Protein AF-A0A2D5AF82-F1 (afdb_monomer_lite)

Sequence (120 aa):
MWAPKTWQGRALAAMMPVKVHWILAPMSDVKGRGRESLRSFEQGMTNATVTQATEDELRAIVHAAQQAKSRITLCAWEERRKFVHVHAPFKTSPFPDRDVHYMHRYFAYFAKTAGTQGTS

Secondary structure (DSSP, 8-state):
-B-SSHHHHHHHHHTSSSPEEEP-S-TT-HHHHHHHHHHHHHTTPEEE------HHHHHHHHHHHHHTTPEE--EEEETTTTEEEEPPPEEPPS-HHHHHHHHHHHHHHHHHHHHGGG--

pLDDT: mean 87.57, std 10.28, range [33.41, 96.69]

Foldseek 3Di:
DADPDPVSQVVVCVPDPFHEDEQPPDLVCLVSSLVVCLVQVVVVHHYDYHDPLDLSSLLSVLSSCVSSQHWDKDWHQAPPVRDIDIHDTDGRDPDSVVSSVVNSVVVVVRVVRVVVVPPD

Structure (mmCIF, N/CA/C/O backbone):
data_AF-A0A2D5AF82-F1
#
_entry.id   AF-A0A2D5AF82-F1
#
loop_
_atom_site.group_PDB
_atom_site.id
_atom_site.type_symbol
_atom_site.label_atom_id
_atom_site.label_alt_id
_atom_site.label_comp_id
_atom_site.label_asym_id
_atom_site.label_entity_id
_atom_site.label_seq_id
_atom_site.pdbx_PDB_ins_code
_atom_site.Cartn_x
_atom_site.Cartn_y
_atom_site.Cartn_z
_atom_site.occupancy
_atom_site.B_iso_or_equiv
_atom_site.auth_seq_id
_atom_site.auth_comp_id
_atom_site.auth_asym_id
_atom_site.auth_atom_id
_atom_site.pdbx_PDB_model_num
ATOM 1 N N . MET A 1 1 ? 0.963 -1.241 -2.956 1.00 90.50 1 MET A N 1
ATOM 2 C CA . MET A 1 1 ? 1.642 -2.419 -3.536 1.00 90.50 1 MET A CA 1
ATOM 3 C C . MET A 1 1 ? 2.804 -1.948 -4.385 1.00 90.50 1 MET A C 1
ATOM 5 O O . MET A 1 1 ? 2.627 -0.978 -5.113 1.00 90.50 1 MET A O 1
ATOM 9 N N . TRP A 1 2 ? 3.947 -2.625 -4.314 1.00 90.75 2 TRP A N 1
ATOM 10 C CA . TRP A 1 2 ? 5.055 -2.432 -5.252 1.00 90.75 2 TRP A CA 1
ATOM 11 C C . TRP A 1 2 ? 4.944 -3.462 -6.377 1.00 90.75 2 TRP A C 1
ATOM 13 O O . TRP A 1 2 ? 5.154 -4.656 -6.160 1.00 90.75 2 TRP A O 1
ATOM 23 N N . ALA A 1 3 ? 4.541 -3.005 -7.558 1.00 89.69 3 ALA A N 1
ATOM 24 C CA . ALA A 1 3 ? 4.264 -3.842 -8.721 1.00 89.69 3 ALA A CA 1
ATOM 25 C C . ALA A 1 3 ? 4.668 -3.070 -9.991 1.00 89.69 3 ALA A C 1
ATOM 27 O O . ALA A 1 3 ? 3.821 -2.394 -10.578 1.00 89.69 3 ALA A O 1
ATOM 28 N N . PRO A 1 4 ? 5.956 -3.095 -10.386 1.00 83.7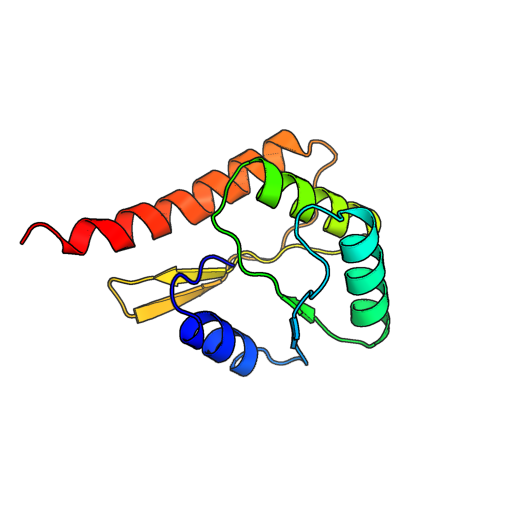5 4 PRO A N 1
ATOM 29 C CA . PRO A 1 4 ? 6.472 -2.291 -11.499 1.00 83.75 4 PRO A CA 1
ATOM 30 C C . PRO A 1 4 ? 5.829 -2.601 -12.859 1.00 83.75 4 PRO A C 1
ATOM 32 O O . PRO A 1 4 ? 5.867 -1.761 -13.754 1.00 83.75 4 PRO A O 1
ATOM 35 N N . LYS A 1 5 ? 5.227 -3.783 -13.040 1.00 88.19 5 LYS A N 1
ATOM 36 C CA . LYS A 1 5 ? 4.494 -4.152 -14.261 1.00 88.19 5 LYS A CA 1
ATOM 37 C C . LYS A 1 5 ? 2.999 -4.260 -13.967 1.00 88.19 5 LYS A C 1
ATOM 39 O O . LYS A 1 5 ? 2.591 -4.874 -12.983 1.00 88.19 5 LYS A O 1
ATOM 44 N N . THR A 1 6 ? 2.163 -3.745 -14.867 1.00 86.31 6 THR A N 1
ATOM 45 C CA . THR A 1 6 ? 0.693 -3.726 -14.711 1.00 86.31 6 THR A CA 1
ATOM 46 C C . THR A 1 6 ? 0.088 -5.113 -14.471 1.00 86.31 6 THR A C 1
ATOM 48 O O . THR A 1 6 ? -0.827 -5.262 -13.659 1.00 86.31 6 THR A O 1
ATOM 51 N N . TRP A 1 7 ? 0.623 -6.151 -15.119 1.00 89.25 7 TRP A N 1
ATOM 52 C CA . TRP A 1 7 ? 0.156 -7.527 -14.936 1.00 89.25 7 TRP A CA 1
ATOM 53 C C . TRP A 1 7 ? 0.421 -8.073 -13.524 1.00 89.25 7 TRP A C 1
ATOM 55 O O . TRP A 1 7 ? -0.365 -8.887 -13.051 1.00 89.25 7 TRP A O 1
ATOM 65 N N . GLN A 1 8 ? 1.460 -7.605 -12.821 1.00 90.81 8 GLN A N 1
ATOM 66 C CA . GLN A 1 8 ? 1.779 -8.058 -11.458 1.00 90.81 8 GLN A CA 1
ATOM 67 C C . GLN A 1 8 ? 0.697 -7.612 -10.473 1.00 90.81 8 GLN A C 1
ATOM 69 O O . GLN A 1 8 ? 0.270 -8.386 -9.620 1.00 90.81 8 GLN A O 1
ATOM 74 N N . GLY A 1 9 ? 0.200 -6.380 -10.636 1.00 88.12 9 GLY A N 1
ATOM 75 C CA . GLY A 1 9 ? -0.937 -5.882 -9.868 1.00 88.12 9 GLY A CA 1
ATOM 76 C C . GLY A 1 9 ? -2.196 -6.717 -10.108 1.00 88.12 9 GLY A C 1
ATOM 77 O O . GLY A 1 9 ? -2.862 -7.116 -9.155 1.00 88.12 9 GLY A O 1
ATOM 78 N N . ARG A 1 10 ? -2.490 -7.045 -11.374 1.00 87.31 10 ARG A N 1
ATOM 79 C CA . ARG A 1 10 ? -3.640 -7.890 -11.744 1.00 87.31 10 ARG A CA 1
ATOM 80 C C . ARG A 1 10 ? -3.529 -9.306 -11.182 1.00 87.31 10 ARG A C 1
ATOM 82 O O . ARG A 1 10 ? -4.502 -9.804 -10.628 1.00 87.31 10 ARG A O 1
ATOM 89 N N . ALA A 1 11 ? -2.354 -9.925 -11.287 1.00 86.62 11 ALA A N 1
ATOM 90 C CA . ALA A 1 11 ? -2.099 -11.258 -10.753 1.00 86.62 11 ALA A CA 1
ATOM 91 C C . ALA A 1 11 ? -2.313 -11.296 -9.235 1.00 86.62 11 ALA A C 1
ATOM 93 O O . ALA A 1 11 ? -3.003 -12.173 -8.730 1.00 86.62 11 ALA A O 1
ATOM 94 N N . LEU A 1 12 ? -1.797 -10.300 -8.511 1.00 84.75 12 LEU A N 1
ATOM 95 C CA . LEU A 1 12 ? -2.003 -10.204 -7.071 1.00 84.75 12 LEU A CA 1
ATOM 96 C C . LEU A 1 12 ? -3.480 -10.027 -6.703 1.00 84.75 12 LEU A C 1
ATOM 98 O O . LEU A 1 12 ? -3.957 -10.682 -5.782 1.00 84.75 12 LEU A O 1
ATOM 102 N N . ALA A 1 13 ? -4.208 -9.172 -7.424 1.00 86.56 13 ALA A N 1
ATOM 103 C CA . ALA A 1 13 ? -5.631 -8.975 -7.178 1.00 86.56 13 ALA A CA 1
ATOM 104 C C . ALA A 1 13 ? -6.449 -10.256 -7.421 1.00 86.56 13 ALA A C 1
ATOM 106 O O . ALA A 1 13 ? -7.350 -10.553 -6.644 1.00 86.56 13 ALA A O 1
ATOM 107 N N . ALA A 1 14 ? -6.106 -11.036 -8.450 1.00 85.56 14 ALA A N 1
ATOM 108 C CA . ALA A 1 14 ? -6.773 -12.300 -8.768 1.00 85.56 14 ALA A CA 1
ATOM 109 C C . ALA A 1 14 ? -6.563 -13.394 -7.703 1.00 85.56 14 ALA A C 1
ATOM 111 O O . ALA A 1 14 ? -7.389 -14.293 -7.586 1.00 85.56 14 ALA A O 1
ATOM 112 N N . MET A 1 15 ? -5.480 -13.316 -6.924 1.00 83.81 15 MET A N 1
ATOM 113 C CA . MET A 1 15 ? -5.161 -14.284 -5.867 1.00 83.81 15 MET A CA 1
ATOM 114 C C . MET A 1 15 ? -5.817 -13.963 -4.517 1.00 83.81 15 MET A C 1
ATOM 116 O O . MET A 1 15 ? -5.698 -14.748 -3.577 1.00 83.81 15 MET A O 1
ATOM 120 N N . MET A 1 16 ? -6.474 -12.807 -4.382 1.00 82.81 16 MET A N 1
ATOM 121 C CA . MET A 1 16 ? -7.121 -12.429 -3.128 1.00 82.81 16 MET A CA 1
ATOM 122 C C . MET A 1 16 ? -8.416 -13.228 -2.930 1.00 82.81 16 MET A C 1
ATOM 124 O O . MET A 1 16 ? -9.216 -13.330 -3.858 1.00 82.81 16 MET A O 1
ATOM 128 N N . PRO A 1 17 ? -8.697 -13.725 -1.712 1.00 83.56 17 PRO A N 1
ATOM 129 C CA . PRO A 1 17 ? -9.925 -14.472 -1.417 1.00 83.56 17 PRO A CA 1
ATOM 130 C C . PRO A 1 17 ? -11.178 -13.579 -1.345 1.00 83.56 17 PRO A C 1
ATOM 132 O O . PRO A 1 17 ? -12.250 -14.033 -0.957 1.00 83.56 17 PRO A O 1
ATOM 135 N N . VAL A 1 18 ? -11.045 -12.292 -1.670 1.00 84.50 18 VAL A N 1
ATOM 136 C CA . VAL A 1 18 ? -12.089 -11.267 -1.595 1.00 84.50 18 VAL A CA 1
ATOM 137 C C . VAL A 1 18 ? -12.054 -10.406 -2.852 1.00 84.50 18 VAL A C 1
ATOM 139 O O . VAL A 1 18 ? -11.017 -10.286 -3.506 1.00 84.50 18 VAL A O 1
ATOM 142 N N . LYS A 1 19 ? -13.179 -9.759 -3.173 1.00 90.00 19 LYS A N 1
ATOM 143 C CA . LYS A 1 19 ? -13.233 -8.800 -4.282 1.00 90.00 19 LYS A CA 1
ATOM 144 C C . LYS A 1 19 ? -12.268 -7.645 -4.021 1.00 90.00 19 LYS A C 1
ATOM 146 O O . LYS A 1 19 ? -12.281 -7.046 -2.945 1.00 90.00 19 LYS A O 1
ATOM 151 N N . VAL A 1 20 ? -11.451 -7.340 -5.024 1.00 91.44 20 VAL A N 1
ATOM 152 C CA . VAL A 1 20 ? -10.461 -6.264 -4.975 1.00 91.44 20 VAL A CA 1
ATOM 153 C C . VAL A 1 20 ? -10.984 -5.061 -5.745 1.00 91.44 20 VAL A C 1
ATOM 155 O O . VAL A 1 20 ? -11.249 -5.156 -6.942 1.00 91.44 20 VAL A O 1
ATOM 158 N N . HIS A 1 21 ? -11.087 -3.925 -5.063 1.00 92.75 21 HIS A N 1
ATOM 159 C CA . HIS A 1 21 ? -11.366 -2.628 -5.661 1.00 92.75 21 HIS A CA 1
ATOM 160 C C . HIS A 1 21 ? -10.063 -1.856 -5.867 1.00 92.75 21 HIS A C 1
ATOM 162 O O . HIS A 1 21 ? -9.314 -1.614 -4.919 1.00 92.75 21 HIS A O 1
ATOM 168 N N . TRP A 1 22 ? -9.781 -1.466 -7.107 1.00 92.12 22 TRP A N 1
ATOM 169 C CA . TRP A 1 22 ? -8.655 -0.590 -7.414 1.00 92.12 22 TRP A CA 1
ATOM 170 C C . TRP A 1 22 ? -9.053 0.849 -7.127 1.00 92.12 22 TRP A C 1
ATOM 172 O O . TRP A 1 22 ? -9.974 1.349 -7.762 1.00 92.12 22 TRP A O 1
ATOM 182 N N . ILE A 1 23 ? -8.349 1.514 -6.210 1.00 90.25 23 ILE A N 1
ATOM 183 C CA . ILE A 1 23 ? -8.614 2.926 -5.918 1.00 90.25 23 ILE A CA 1
ATOM 184 C C . ILE A 1 23 ? -8.295 3.747 -7.170 1.00 90.25 23 ILE A C 1
ATOM 186 O O . ILE A 1 23 ? -7.139 3.796 -7.601 1.00 90.25 23 ILE A O 1
ATOM 190 N N . LEU A 1 24 ? -9.319 4.386 -7.730 1.00 91.69 24 LEU A N 1
ATOM 191 C CA . LEU A 1 24 ? -9.251 5.179 -8.952 1.00 91.69 24 LEU A CA 1
ATOM 192 C C . LEU A 1 24 ? -8.936 6.649 -8.670 1.00 91.69 24 LEU A C 1
ATOM 194 O O . LEU A 1 24 ? -8.352 7.316 -9.524 1.00 91.69 24 LEU A O 1
ATOM 198 N N . ALA A 1 25 ? -9.301 7.165 -7.491 1.00 89.50 25 ALA A N 1
ATOM 199 C CA . ALA A 1 25 ? -9.003 8.539 -7.113 1.00 89.50 25 ALA A CA 1
ATOM 200 C C . ALA A 1 25 ? -7.480 8.802 -7.158 1.00 89.50 25 ALA A C 1
ATOM 202 O O . ALA A 1 25 ? -6.708 7.992 -6.628 1.00 89.50 25 ALA A O 1
ATOM 203 N N . PRO A 1 26 ? -7.016 9.917 -7.755 1.00 90.00 26 PRO A N 1
ATOM 204 C CA . PRO A 1 26 ? -5.589 10.228 -7.869 1.00 90.00 26 PRO A CA 1
ATOM 205 C C . PRO A 1 26 ? -4.885 10.261 -6.510 1.00 90.00 26 PRO A C 1
ATOM 207 O O . PRO A 1 26 ? -5.492 10.659 -5.520 1.00 90.00 26 PRO A O 1
ATOM 210 N N . MET A 1 27 ? -3.592 9.912 -6.455 1.00 86.69 27 MET A N 1
ATOM 211 C CA . MET A 1 27 ? -2.794 9.971 -5.212 1.00 86.69 27 MET A CA 1
ATOM 212 C C . MET A 1 27 ? -2.826 11.352 -4.538 1.00 86.69 27 MET A C 1
ATOM 214 O O . MET A 1 27 ? -2.798 11.426 -3.312 1.00 86.69 27 MET A O 1
ATOM 218 N N . SER A 1 28 ? -2.949 12.425 -5.324 1.00 86.69 28 SER A N 1
ATOM 219 C CA . SER A 1 28 ? -3.086 13.799 -4.833 1.00 86.69 28 SER A CA 1
ATOM 220 C C . SER A 1 28 ? -4.421 14.086 -4.128 1.00 86.69 28 SER A C 1
ATOM 222 O O . SER A 1 28 ? -4.486 15.000 -3.308 1.00 86.69 28 SER A O 1
ATOM 224 N N . ASP A 1 29 ? -5.483 13.315 -4.387 1.00 88.56 29 ASP A N 1
ATOM 225 C CA . ASP A 1 29 ? -6.801 13.495 -3.766 1.00 88.56 29 ASP A CA 1
ATOM 226 C C . ASP A 1 29 ? -6.987 12.570 -2.554 1.00 88.56 29 ASP A C 1
ATOM 228 O O . ASP A 1 29 ? -7.741 11.593 -2.575 1.00 88.56 29 ASP A O 1
ATOM 232 N N . VAL A 1 30 ? -6.307 12.895 -1.452 1.00 85.06 30 VAL A N 1
ATOM 233 C CA . VAL A 1 30 ? -6.357 12.110 -0.203 1.00 85.06 30 VAL A CA 1
ATOM 234 C C . VAL A 1 30 ? -7.795 11.916 0.299 1.00 85.06 30 VAL A C 1
ATOM 236 O O . VAL A 1 30 ? -8.164 10.819 0.719 1.00 85.06 30 VAL A O 1
ATOM 239 N N . LYS A 1 31 ? -8.635 12.960 0.226 1.00 87.81 31 LYS A N 1
ATOM 240 C CA . LYS A 1 31 ? -10.032 12.899 0.690 1.00 87.81 31 LYS A CA 1
ATOM 241 C C . LYS A 1 31 ? -10.888 12.018 -0.219 1.00 87.81 31 LYS A C 1
ATOM 243 O O . LYS A 1 31 ? -11.696 11.238 0.285 1.00 87.81 31 LYS A O 1
ATOM 248 N N . GLY A 1 32 ? -10.731 12.129 -1.538 1.00 90.50 32 GLY A N 1
ATOM 249 C CA . GLY A 1 32 ? -11.401 11.262 -2.506 1.00 90.50 32 GLY A CA 1
ATOM 250 C C . GLY A 1 32 ? -11.030 9.801 -2.306 1.00 90.50 32 GLY A C 1
ATOM 251 O O . GLY A 1 32 ? -11.922 8.964 -2.176 1.00 90.50 32 GLY A O 1
ATOM 252 N N . ARG A 1 33 ? -9.734 9.512 -2.148 1.00 90.81 33 ARG A N 1
ATOM 253 C CA . ARG A 1 33 ? -9.225 8.163 -1.855 1.00 90.81 33 ARG A CA 1
ATOM 254 C C . ARG A 1 33 ? -9.770 7.602 -0.548 1.00 90.81 33 ARG A C 1
ATOM 256 O O . ARG A 1 33 ? -10.142 6.431 -0.508 1.00 90.81 33 ARG A O 1
ATOM 263 N N . GLY A 1 34 ? -9.849 8.421 0.503 1.00 86.31 34 GLY A N 1
ATOM 264 C CA . GLY A 1 34 ? -10.453 8.039 1.781 1.00 86.31 34 GLY A CA 1
ATOM 265 C C . GLY A 1 34 ? -11.927 7.650 1.633 1.00 86.31 34 GLY A C 1
ATOM 266 O O . GLY A 1 34 ? -12.322 6.566 2.062 1.00 86.31 34 GLY A O 1
ATOM 267 N N . ARG A 1 35 ? -12.730 8.483 0.952 1.00 91.12 35 ARG A N 1
ATOM 268 C CA . ARG A 1 35 ? -14.155 8.200 0.682 1.00 91.12 35 ARG A CA 1
ATOM 269 C C . ARG A 1 35 ? -14.356 6.951 -0.171 1.00 91.12 35 ARG A C 1
ATOM 271 O O . ARG A 1 35 ? -15.210 6.129 0.141 1.00 91.12 35 ARG A O 1
ATOM 278 N N . GLU A 1 36 ? -13.577 6.806 -1.239 1.00 91.00 36 GLU A N 1
ATOM 279 C CA . GLU A 1 36 ? -13.627 5.641 -2.124 1.00 91.00 36 GLU A CA 1
ATOM 280 C C . GLU A 1 36 ? -13.256 4.353 -1.380 1.00 91.00 36 GLU A C 1
ATOM 282 O O . GLU A 1 36 ? -13.943 3.337 -1.513 1.00 91.00 36 GLU A O 1
ATOM 287 N N . SER A 1 37 ? -12.212 4.417 -0.547 1.00 87.81 37 SER A N 1
ATOM 288 C CA . SER A 1 37 ? -11.774 3.289 0.277 1.00 87.81 37 SER A CA 1
ATOM 289 C C . SER A 1 37 ? -12.848 2.867 1.273 1.00 87.81 37 SER A C 1
ATOM 291 O O . SER A 1 37 ? -13.108 1.672 1.411 1.00 87.81 37 SER A O 1
ATOM 293 N N . LEU A 1 38 ? -13.480 3.835 1.948 1.00 87.81 38 LEU A N 1
ATOM 294 C CA . LEU A 1 38 ? -14.554 3.577 2.906 1.00 87.81 38 LEU A CA 1
ATOM 295 C C . LEU A 1 38 ? -15.770 2.946 2.218 1.00 87.81 38 LEU A C 1
ATOM 297 O O . LEU A 1 38 ? -16.207 1.879 2.635 1.00 87.81 38 LEU A O 1
ATOM 301 N N . ARG A 1 39 ? -16.244 3.536 1.114 1.00 90.81 39 ARG A N 1
ATOM 302 C CA . ARG A 1 39 ? -17.385 3.016 0.343 1.00 90.81 39 ARG A CA 1
ATOM 303 C C . ARG A 1 39 ? -17.166 1.573 -0.114 1.00 90.81 39 ARG A C 1
ATOM 305 O O . ARG A 1 39 ? -18.066 0.746 -0.033 1.00 90.81 39 ARG A O 1
ATOM 312 N N . SER A 1 40 ? -15.970 1.268 -0.605 1.00 87.69 40 SER A N 1
ATOM 313 C CA . SER A 1 40 ? -15.623 -0.075 -1.083 1.00 87.69 40 SER A CA 1
ATOM 314 C C . SER A 1 40 ? -15.528 -1.081 0.064 1.00 87.69 40 SER A C 1
ATOM 316 O O . SER A 1 40 ? -15.977 -2.220 -0.063 1.00 87.69 40 SER A O 1
ATOM 318 N N . PHE A 1 41 ? -14.994 -0.648 1.208 1.00 84.81 41 PHE A N 1
ATOM 319 C CA . PHE A 1 41 ? -14.940 -1.459 2.419 1.00 84.81 41 PHE A CA 1
ATOM 320 C C . PHE A 1 41 ? -16.342 -1.789 2.952 1.00 84.81 41 PHE A C 1
ATOM 322 O O . PHE A 1 41 ? -16.610 -2.943 3.278 1.00 84.81 41 PHE A O 1
ATOM 329 N N . GLU A 1 42 ? -17.261 -0.819 2.967 1.00 87.38 42 GLU A N 1
ATOM 330 C CA . GLU A 1 42 ? -18.673 -1.021 3.337 1.00 87.38 42 GLU A CA 1
ATOM 331 C C . GLU A 1 42 ? -19.387 -2.034 2.425 1.00 87.38 42 GLU A C 1
ATOM 333 O O . GLU A 1 42 ? -20.329 -2.700 2.844 1.00 87.38 42 GLU A O 1
ATOM 338 N N . GLN A 1 43 ? -18.903 -2.206 1.193 1.00 88.69 43 GLN A N 1
ATOM 339 C CA . GLN A 1 43 ? -19.385 -3.200 0.230 1.00 88.69 43 GLN A CA 1
ATOM 340 C C . GLN A 1 43 ? -18.677 -4.565 0.350 1.00 88.69 43 GLN A C 1
ATOM 342 O O . GLN A 1 43 ? -18.873 -5.440 -0.495 1.00 88.69 43 GLN A O 1
ATOM 347 N N . GLY A 1 44 ? -17.840 -4.761 1.375 1.00 84.62 44 GLY A N 1
ATOM 348 C CA . GLY A 1 44 ? -17.108 -6.007 1.613 1.00 84.62 44 GLY A CA 1
ATOM 349 C C . GLY A 1 44 ? -15.916 -6.226 0.677 1.00 84.62 44 GLY A C 1
ATOM 350 O O . GLY A 1 44 ? -15.475 -7.362 0.503 1.00 84.62 44 GLY A O 1
ATOM 351 N N . MET A 1 45 ? -15.399 -5.166 0.048 1.00 89.31 45 MET A N 1
ATOM 352 C CA . MET A 1 45 ? -14.241 -5.239 -0.846 1.00 89.31 45 MET A CA 1
ATOM 353 C C . MET A 1 45 ? -12.950 -4.855 -0.122 1.00 89.31 45 MET A C 1
ATOM 355 O O . MET A 1 45 ? -12.940 -4.020 0.785 1.00 89.31 45 MET A O 1
ATOM 359 N N . THR A 1 46 ? -11.831 -5.430 -0.563 1.00 88.81 46 THR A N 1
ATOM 360 C CA . THR A 1 46 ? -10.506 -4.929 -0.187 1.00 88.81 46 THR A CA 1
ATOM 361 C C . THR A 1 46 ? -10.047 -3.881 -1.186 1.00 88.81 46 THR A C 1
ATOM 363 O O . THR A 1 46 ? -10.238 -4.028 -2.391 1.00 88.81 46 THR A O 1
ATOM 366 N N . ASN A 1 47 ? -9.393 -2.838 -0.691 1.00 90.44 47 ASN A N 1
ATOM 367 C CA . ASN A 1 47 ? -8.856 -1.783 -1.535 1.00 90.44 47 ASN A CA 1
ATOM 368 C C . ASN A 1 47 ? -7.430 -2.113 -1.978 1.00 90.44 47 ASN A C 1
ATOM 370 O O . ASN A 1 47 ? -6.623 -2.629 -1.201 1.00 90.44 47 ASN A O 1
ATOM 374 N N . ALA A 1 48 ? -7.107 -1.765 -3.216 1.00 91.94 48 ALA A N 1
ATOM 375 C CA . ALA A 1 48 ? -5.802 -1.960 -3.817 1.00 91.94 48 ALA A CA 1
ATOM 376 C C . ALA A 1 48 ? -5.303 -0.666 -4.462 1.00 91.94 48 ALA A C 1
ATOM 378 O O . ALA A 1 48 ? -6.022 0.024 -5.179 1.00 91.94 48 ALA A O 1
ATOM 379 N N . THR A 1 49 ? -4.025 -0.363 -4.237 1.00 92.12 49 THR A N 1
ATOM 380 C CA . THR A 1 49 ? -3.311 0.705 -4.941 1.00 92.12 49 THR A CA 1
ATOM 381 C C . THR A 1 49 ? -1.872 0.288 -5.204 1.00 92.12 49 THR A C 1
ATOM 383 O O . THR A 1 49 ? -1.219 -0.322 -4.346 1.00 92.12 49 THR A O 1
ATOM 386 N N . VAL A 1 50 ? -1.362 0.620 -6.387 1.00 91.50 50 VAL A N 1
ATOM 387 C CA . VAL A 1 50 ? 0.079 0.576 -6.676 1.00 91.50 50 VAL A CA 1
ATOM 388 C C . VAL A 1 50 ? 0.709 1.879 -6.176 1.00 91.50 50 VAL A C 1
ATOM 390 O O . VAL A 1 50 ? 0.009 2.880 -6.031 1.00 91.50 50 VAL A O 1
ATOM 393 N N . THR A 1 51 ? 1.988 1.840 -5.823 1.00 91.12 51 THR A N 1
ATOM 394 C CA . THR A 1 51 ? 2.774 2.998 -5.381 1.00 91.12 51 THR A CA 1
ATOM 395 C C . THR A 1 51 ? 4.204 2.865 -5.894 1.00 91.12 51 THR A C 1
ATOM 397 O O . THR A 1 51 ? 4.716 1.748 -6.014 1.00 91.12 51 TH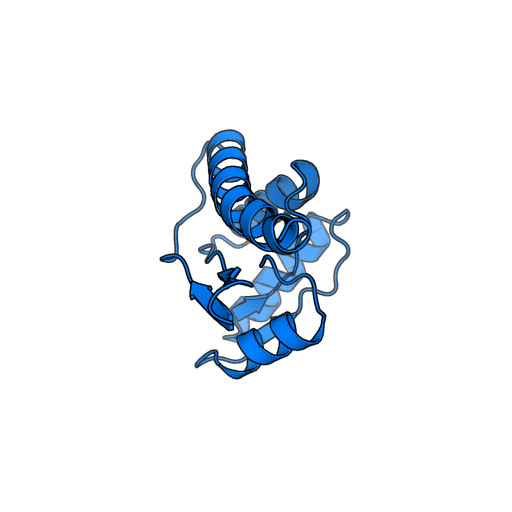R A O 1
ATOM 400 N N . GLN A 1 52 ? 4.841 3.999 -6.167 1.00 89.81 52 GLN A N 1
ATOM 401 C CA . GLN A 1 52 ? 6.280 4.134 -6.390 1.00 89.81 52 GLN A CA 1
ATOM 402 C C . GLN A 1 52 ? 7.056 4.313 -5.076 1.00 89.81 52 GLN A C 1
ATOM 404 O O . GLN A 1 52 ? 8.259 4.553 -5.094 1.00 89.81 52 GLN A O 1
ATOM 409 N N . ALA A 1 53 ? 6.377 4.173 -3.934 1.00 92.25 53 ALA A N 1
ATOM 410 C CA . ALA A 1 53 ? 6.931 4.311 -2.596 1.00 92.25 53 ALA A CA 1
ATOM 411 C C . ALA A 1 53 ? 7.593 5.674 -2.327 1.00 92.25 53 ALA A C 1
ATOM 413 O O . ALA A 1 53 ? 8.484 5.760 -1.486 1.00 92.25 53 ALA A O 1
ATOM 414 N N . THR A 1 54 ? 7.151 6.740 -3.001 1.00 92.50 54 THR A N 1
ATOM 415 C CA . THR A 1 54 ? 7.543 8.109 -2.639 1.00 92.50 54 THR A CA 1
ATOM 416 C C . THR A 1 54 ? 6.916 8.493 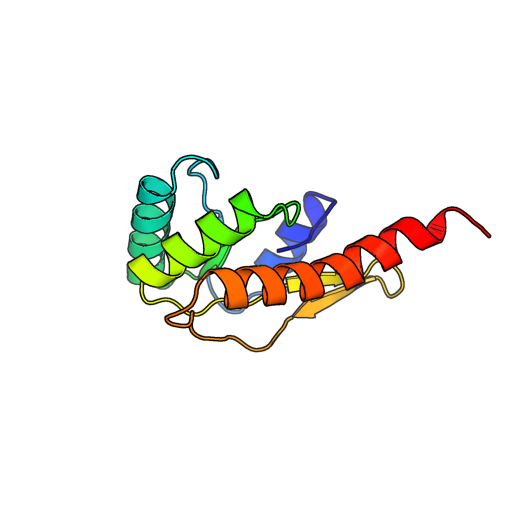-1.300 1.00 92.50 54 THR A C 1
ATOM 418 O O . THR A 1 54 ? 5.857 7.980 -0.930 1.00 92.50 54 THR A O 1
ATOM 421 N N . GLU A 1 55 ? 7.558 9.393 -0.554 1.00 93.12 55 GLU A N 1
ATOM 422 C CA . GLU A 1 55 ? 7.067 9.785 0.772 1.00 93.12 55 GLU A CA 1
ATOM 423 C C . GLU A 1 55 ? 5.624 10.313 0.721 1.00 93.12 55 GLU A C 1
ATOM 425 O O . GLU A 1 55 ? 4.784 9.882 1.513 1.00 93.12 55 GLU A O 1
ATOM 430 N N . ASP A 1 56 ? 5.313 11.158 -0.264 1.00 92.00 56 ASP A N 1
ATOM 431 C CA . ASP A 1 56 ? 3.984 11.750 -0.445 1.00 92.00 56 ASP A CA 1
ATOM 432 C C . ASP A 1 56 ? 2.901 10.702 -0.728 1.00 92.00 56 ASP A C 1
ATOM 434 O O . ASP A 1 56 ? 1.822 10.741 -0.132 1.00 92.00 56 ASP A O 1
ATOM 438 N N . GLU A 1 57 ? 3.183 9.718 -1.592 1.00 93.06 57 GLU A N 1
ATOM 439 C CA . GLU A 1 57 ? 2.237 8.633 -1.873 1.00 93.06 57 GLU A CA 1
ATOM 440 C C . GLU A 1 57 ? 1.985 7.776 -0.632 1.00 93.06 57 GLU A C 1
ATOM 442 O O . GLU A 1 57 ? 0.842 7.425 -0.325 1.00 93.06 57 GLU A O 1
ATOM 447 N N . LEU A 1 58 ? 3.046 7.436 0.101 1.00 95.00 58 LEU A N 1
ATOM 448 C CA . LEU A 1 58 ? 2.939 6.636 1.316 1.00 95.00 58 LEU A CA 1
ATOM 449 C C . LEU A 1 58 ? 2.153 7.387 2.394 1.00 95.00 58 LEU A C 1
ATOM 451 O O . LEU A 1 58 ? 1.277 6.799 3.032 1.00 95.00 58 LEU A O 1
ATOM 455 N N . ARG A 1 59 ? 2.395 8.691 2.547 1.00 94.88 59 ARG A N 1
ATOM 456 C CA . ARG A 1 59 ? 1.660 9.564 3.467 1.00 94.88 59 ARG A CA 1
ATOM 457 C C . ARG A 1 59 ? 0.179 9.643 3.098 1.00 94.88 59 ARG A C 1
ATOM 459 O O . ARG A 1 59 ? -0.676 9.488 3.971 1.00 94.88 59 ARG A O 1
ATOM 466 N N . ALA A 1 60 ? -0.142 9.790 1.812 1.00 91.62 60 ALA A N 1
ATOM 467 C CA . ALA A 1 60 ? -1.520 9.769 1.321 1.00 91.62 60 ALA A CA 1
ATOM 468 C C . ALA A 1 60 ? -2.228 8.436 1.627 1.00 91.62 60 ALA A C 1
ATOM 470 O O . ALA A 1 60 ? -3.380 8.432 2.068 1.00 91.62 60 ALA A O 1
ATOM 471 N N . ILE A 1 61 ? -1.539 7.302 1.449 1.00 92.56 61 ILE A N 1
ATOM 472 C CA . ILE A 1 61 ? -2.066 5.967 1.776 1.00 92.56 61 ILE A CA 1
ATOM 473 C C . ILE A 1 61 ? -2.343 5.833 3.279 1.00 92.56 61 ILE A C 1
ATOM 475 O O . ILE A 1 61 ? -3.424 5.374 3.654 1.00 92.56 61 ILE A O 1
ATOM 479 N N . VAL A 1 62 ? -1.401 6.242 4.136 1.00 94.06 62 VAL A N 1
ATOM 480 C CA . VAL A 1 62 ? -1.562 6.189 5.600 1.00 94.06 62 VAL A CA 1
ATOM 481 C C . VAL A 1 62 ? -2.757 7.030 6.042 1.00 94.06 62 VAL A C 1
ATOM 483 O O . VAL A 1 62 ? -3.605 6.537 6.785 1.00 94.06 62 VAL A O 1
ATOM 486 N N . HIS A 1 63 ? -2.889 8.261 5.544 1.00 91.06 63 HIS A N 1
ATOM 487 C CA . HIS A 1 63 ? -4.016 9.125 5.896 1.00 91.06 63 HIS A CA 1
ATOM 488 C C . HIS A 1 63 ? -5.365 8.574 5.428 1.00 91.06 63 HIS A C 1
ATOM 490 O O . HIS A 1 63 ? -6.329 8.598 6.195 1.00 91.06 63 HIS A O 1
ATOM 496 N N . ALA A 1 64 ? -5.444 8.038 4.208 1.00 87.62 64 ALA A N 1
ATOM 497 C CA . ALA A 1 64 ? -6.669 7.410 3.721 1.00 87.62 64 ALA A CA 1
ATOM 498 C C . ALA A 1 64 ? -7.068 6.203 4.591 1.00 87.62 64 ALA A C 1
ATOM 500 O O . ALA A 1 64 ? -8.239 6.052 4.945 1.00 87.62 64 ALA A O 1
ATOM 501 N N . ALA A 1 65 ? -6.098 5.377 4.996 1.00 88.81 65 ALA A N 1
ATOM 502 C CA . ALA A 1 65 ? -6.343 4.239 5.878 1.00 88.81 65 ALA A CA 1
ATOM 503 C C . ALA A 1 65 ? -6.784 4.665 7.289 1.00 88.81 65 ALA A C 1
ATOM 505 O O . ALA A 1 65 ? -7.724 4.087 7.834 1.00 88.81 65 ALA A O 1
ATOM 506 N N . GLN A 1 66 ? -6.178 5.716 7.854 1.00 89.69 66 GLN A N 1
ATOM 507 C CA . GLN A 1 66 ? -6.595 6.302 9.134 1.00 89.69 66 GLN A CA 1
ATOM 508 C C . GLN A 1 66 ? -8.045 6.802 9.083 1.00 89.69 66 GLN A C 1
ATOM 510 O O . GLN A 1 66 ? -8.836 6.477 9.968 1.00 89.69 66 GLN A O 1
ATOM 515 N N . GLN A 1 67 ? -8.413 7.548 8.035 1.00 85.00 67 GLN A N 1
ATOM 516 C CA . GLN A 1 67 ? -9.778 8.055 7.846 1.00 85.00 67 GLN A CA 1
ATOM 517 C C . GLN A 1 67 ? -10.799 6.922 7.728 1.00 85.00 67 GLN A C 1
ATOM 519 O O . GLN A 1 67 ? -11.865 6.984 8.338 1.00 85.00 67 GLN A O 1
ATOM 524 N N . ALA A 1 68 ? -10.453 5.865 6.993 1.00 83.12 68 ALA A N 1
ATOM 525 C CA . ALA A 1 68 ? -11.295 4.686 6.835 1.00 83.12 68 ALA A CA 1
ATOM 526 C C . ALA A 1 68 ? -11.241 3.723 8.038 1.00 83.12 68 ALA A C 1
ATOM 528 O O . ALA A 1 68 ? -11.935 2.708 8.033 1.00 83.12 68 ALA A O 1
ATOM 529 N N . LYS A 1 69 ? -10.405 3.997 9.054 1.00 84.44 69 LYS A N 1
ATOM 530 C CA . LYS A 1 69 ? -10.104 3.089 10.178 1.00 84.44 69 LYS A CA 1
ATOM 531 C C . LYS A 1 69 ? -9.710 1.677 9.713 1.00 84.44 69 LYS A C 1
ATOM 533 O O . LYS A 1 69 ? -10.023 0.682 10.373 1.00 84.44 69 LYS A O 1
ATOM 538 N N . SER A 1 70 ? -9.034 1.581 8.570 1.00 85.06 70 SER A N 1
ATOM 539 C CA . SER A 1 70 ? -8.687 0.317 7.925 1.00 85.06 70 SER A CA 1
ATOM 540 C C . SER A 1 70 ? -7.292 -0.174 8.327 1.00 85.06 70 SER A C 1
ATOM 542 O O . SER A 1 70 ? -6.458 0.563 8.858 1.00 85.06 70 SER A O 1
ATOM 544 N N . ARG A 1 71 ? -7.037 -1.468 8.106 1.00 91.31 71 ARG A N 1
ATOM 545 C CA . ARG A 1 71 ? -5.689 -2.045 8.205 1.00 91.31 71 ARG A CA 1
ATOM 546 C C . ARG A 1 71 ? -4.991 -1.950 6.853 1.00 91.31 71 ARG A C 1
ATOM 548 O O . ARG A 1 71 ? -5.631 -2.102 5.816 1.00 91.31 71 ARG A O 1
ATOM 555 N N . ILE A 1 72 ? -3.675 -1.779 6.877 1.00 93.38 72 ILE A N 1
ATOM 556 C CA . ILE A 1 72 ? -2.825 -1.790 5.687 1.00 93.38 72 ILE A CA 1
ATOM 557 C C . ILE A 1 72 ? -2.146 -3.153 5.577 1.00 93.38 72 ILE A C 1
ATOM 559 O O . ILE A 1 72 ? -1.598 -3.668 6.549 1.00 93.38 72 ILE A O 1
ATOM 563 N N . THR A 1 73 ? -2.147 -3.707 4.367 1.00 93.44 73 THR A N 1
ATOM 564 C CA . THR A 1 73 ? -1.341 -4.872 3.989 1.00 93.44 73 THR A CA 1
ATOM 565 C C . THR A 1 73 ? -0.383 -4.431 2.891 1.00 93.44 73 THR A C 1
ATOM 567 O O . THR A 1 73 ? -0.815 -3.913 1.859 1.00 93.44 73 THR A O 1
ATOM 570 N N . LEU A 1 74 ? 0.924 -4.588 3.109 1.00 94.81 74 LEU A N 1
ATOM 571 C CA . LEU A 1 74 ? 1.924 -4.286 2.083 1.00 94.81 74 LEU A CA 1
ATOM 572 C C . LEU A 1 74 ? 2.160 -5.530 1.249 1.00 94.81 74 LEU A C 1
ATOM 574 O O . LEU A 1 74 ? 2.402 -6.604 1.794 1.00 94.81 74 LEU A O 1
ATOM 578 N N . CYS A 1 75 ? 2.141 -5.362 -0.067 1.00 93.44 75 CYS A N 1
ATOM 579 C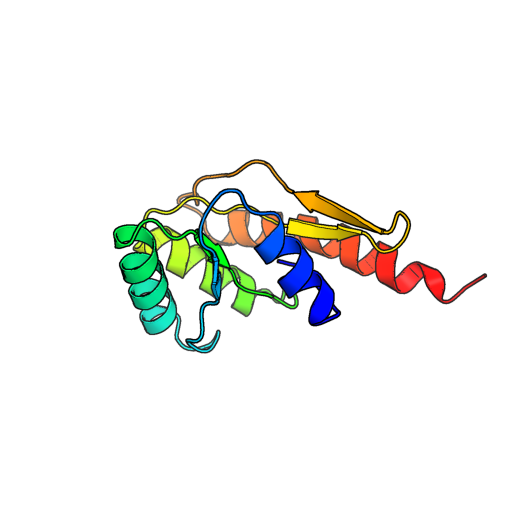 CA . CYS A 1 75 ? 2.492 -6.425 -0.993 1.00 93.44 75 CYS A CA 1
ATOM 580 C C . CYS A 1 75 ? 3.525 -5.914 -1.988 1.00 93.44 75 CYS A C 1
ATOM 582 O O . CYS A 1 75 ? 3.422 -4.770 -2.452 1.00 93.44 75 CYS A O 1
ATOM 584 N N . ALA A 1 76 ? 4.485 -6.760 -2.336 1.00 93.12 76 ALA A N 1
ATOM 585 C CA . ALA A 1 76 ? 5.516 -6.449 -3.310 1.00 93.12 76 ALA A CA 1
ATOM 586 C C . ALA A 1 76 ? 5.814 -7.652 -4.204 1.00 93.12 76 ALA A C 1
ATOM 588 O O . ALA A 1 76 ? 5.892 -8.786 -3.734 1.00 93.12 76 ALA A O 1
ATOM 589 N N . TRP A 1 77 ? 5.996 -7.393 -5.495 1.00 90.50 77 TRP A N 1
ATOM 590 C CA . TRP A 1 77 ? 6.542 -8.378 -6.419 1.00 90.50 77 TRP A CA 1
ATOM 591 C C . TRP A 1 77 ? 8.051 -8.537 -6.191 1.00 90.50 77 TRP A C 1
ATOM 593 O O . TRP A 1 77 ? 8.793 -7.554 -6.234 1.00 90.50 77 TRP A O 1
ATOM 603 N N . GLU A 1 78 ? 8.505 -9.767 -5.957 1.00 89.38 78 GLU A N 1
ATOM 604 C CA . GLU A 1 78 ? 9.918 -10.108 -5.800 1.00 89.38 78 GLU A CA 1
ATOM 605 C C . GLU A 1 78 ? 10.472 -10.618 -7.138 1.00 89.38 78 GLU A C 1
ATOM 607 O O . GLU A 1 78 ? 10.132 -11.705 -7.612 1.00 89.38 78 GLU A O 1
ATOM 612 N N . GLU A 1 79 ? 11.319 -9.808 -7.775 1.00 85.56 79 GLU A N 1
ATOM 613 C CA . GLU A 1 79 ? 11.761 -10.044 -9.151 1.00 85.56 79 GLU A CA 1
ATOM 614 C C . GLU A 1 79 ? 12.729 -11.230 -9.288 1.00 85.56 79 GLU A C 1
ATOM 616 O O . GLU A 1 79 ? 12.797 -11.822 -10.367 1.00 85.56 79 GLU A O 1
ATOM 621 N N . ARG A 1 80 ? 13.467 -11.620 -8.240 1.00 84.50 80 ARG A N 1
ATOM 622 C CA . ARG A 1 80 ? 14.436 -12.726 -8.313 1.00 84.50 80 ARG A CA 1
ATOM 623 C C . ARG A 1 80 ? 13.746 -14.085 -8.368 1.00 84.50 80 ARG A C 1
ATOM 625 O O . ARG A 1 80 ? 14.072 -14.899 -9.222 1.00 84.50 80 ARG A O 1
ATOM 632 N N . ARG A 1 81 ? 12.806 -14.342 -7.464 1.00 86.00 81 ARG A N 1
ATOM 633 C CA . ARG A 1 81 ? 12.108 -15.630 -7.329 1.00 86.00 81 ARG A CA 1
ATOM 634 C C . ARG A 1 81 ? 10.714 -15.629 -7.965 1.00 86.00 81 ARG A C 1
ATOM 636 O O . ARG A 1 81 ? 10.048 -16.655 -7.923 1.00 86.00 81 ARG A O 1
ATOM 643 N N . LYS A 1 82 ? 10.279 -14.505 -8.549 1.00 86.50 82 LYS A N 1
ATOM 644 C CA . LYS A 1 82 ? 9.008 -14.359 -9.282 1.00 86.50 82 LYS A CA 1
ATOM 645 C C . LYS A 1 82 ? 7.774 -14.725 -8.442 1.00 86.50 82 LYS A C 1
ATOM 647 O O . LYS A 1 82 ? 6.876 -15.416 -8.913 1.00 86.50 82 LYS A O 1
ATOM 652 N N . PHE A 1 83 ? 7.726 -14.250 -7.199 1.00 88.06 83 PHE A N 1
ATOM 653 C CA . PHE A 1 83 ? 6.577 -14.435 -6.305 1.00 88.06 83 PHE A CA 1
ATOM 654 C C . PHE A 1 83 ? 6.129 -13.102 -5.702 1.00 88.06 83 PHE A C 1
ATOM 656 O O . PHE A 1 83 ? 6.850 -12.104 -5.754 1.00 88.06 83 PHE A O 1
ATOM 663 N N . VAL A 1 84 ? 4.933 -13.086 -5.110 1.00 87.62 84 VAL A N 1
ATOM 664 C CA . VAL A 1 84 ? 4.454 -11.929 -4.352 1.00 87.62 84 VAL A CA 1
ATOM 665 C C . VAL A 1 84 ? 4.739 -12.127 -2.875 1.00 87.62 84 VAL A C 1
ATOM 667 O O . VAL A 1 84 ? 4.273 -13.082 -2.259 1.00 87.62 84 VAL A O 1
ATOM 670 N N . HIS A 1 85 ? 5.465 -11.183 -2.294 1.00 91.25 85 HIS A N 1
ATOM 671 C CA . HIS A 1 85 ? 5.605 -11.081 -0.857 1.00 91.25 85 HIS A CA 1
ATOM 672 C C . HIS A 1 85 ? 4.420 -10.300 -0.283 1.00 91.25 85 HIS A C 1
ATOM 674 O O . HIS A 1 85 ? 4.129 -9.191 -0.735 1.00 91.25 85 HIS A O 1
ATOM 680 N N . VAL A 1 86 ? 3.748 -10.866 0.721 1.00 90.44 86 VAL A N 1
ATOM 681 C CA . VAL A 1 86 ? 2.615 -10.247 1.422 1.00 90.44 86 VAL A CA 1
ATOM 682 C C . VAL A 1 86 ? 3.001 -10.080 2.885 1.00 90.44 86 VAL A C 1
ATOM 684 O O . VAL A 1 86 ? 3.332 -11.046 3.565 1.00 90.44 86 VAL A O 1
ATOM 687 N N . HIS A 1 87 ? 3.003 -8.842 3.366 1.00 93.88 87 HIS A N 1
ATOM 688 C CA . HIS A 1 87 ? 3.247 -8.542 4.771 1.00 93.88 87 HIS A CA 1
ATOM 689 C C . HIS A 1 87 ? 1.991 -8.808 5.608 1.00 93.88 87 HIS A C 1
ATOM 691 O O . HIS A 1 87 ? 0.877 -8.673 5.112 1.00 93.88 87 HIS A O 1
ATOM 697 N N . ALA A 1 88 ? 2.155 -9.109 6.897 1.00 90.50 88 ALA A N 1
ATOM 698 C CA . ALA A 1 88 ? 1.024 -9.186 7.815 1.00 90.50 88 ALA A CA 1
ATOM 699 C C . ALA A 1 88 ? 0.253 -7.843 7.875 1.00 90.50 88 ALA A C 1
ATOM 701 O O . ALA A 1 88 ? 0.882 -6.776 7.886 1.00 90.50 88 ALA A O 1
ATOM 702 N N . PRO A 1 89 ? -1.089 -7.853 7.940 1.00 92.06 89 PRO A N 1
ATOM 703 C CA . PRO A 1 89 ? -1.863 -6.624 8.074 1.00 92.06 89 PRO A CA 1
ATOM 704 C C . PRO A 1 89 ? -1.518 -5.873 9.368 1.00 92.06 89 PRO A C 1
ATOM 706 O O . PRO A 1 89 ? -1.446 -6.480 10.437 1.00 92.06 89 PRO A O 1
ATOM 709 N N . PHE A 1 90 ? -1.387 -4.548 9.310 1.00 93.62 90 PHE A N 1
ATOM 710 C CA . PHE A 1 90 ? -1.157 -3.700 10.485 1.00 93.62 90 PHE A CA 1
ATOM 711 C C . PHE A 1 90 ? -2.147 -2.533 10.549 1.00 93.62 90 PHE A C 1
ATOM 713 O O . PHE A 1 90 ? -2.709 -2.109 9.539 1.00 93.62 90 PHE A O 1
ATOM 720 N N . LYS A 1 91 ? -2.402 -2.032 11.762 1.00 93.19 91 LYS A N 1
ATOM 721 C CA . LYS A 1 91 ? -3.166 -0.794 11.970 1.00 93.19 91 LYS A CA 1
ATOM 722 C C . LYS A 1 91 ? -2.228 0.397 11.814 1.00 93.19 91 LYS A C 1
ATOM 724 O O . LYS A 1 91 ? -1.107 0.339 12.313 1.00 93.19 91 LYS A O 1
ATOM 729 N N . THR A 1 92 ? -2.703 1.469 11.191 1.00 92.00 92 THR A N 1
ATOM 730 C CA . THR A 1 92 ? -1.991 2.753 11.195 1.00 92.00 92 THR A CA 1
ATOM 731 C C . THR A 1 92 ? -1.807 3.244 12.627 1.00 92.00 92 THR A C 1
ATOM 733 O O . THR A 1 92 ? -2.744 3.177 13.432 1.00 92.00 92 THR A O 1
ATOM 736 N N . SER A 1 93 ? -0.616 3.730 12.950 1.00 91.19 93 SER A N 1
ATOM 737 C CA . SER A 1 93 ? -0.295 4.282 14.258 1.00 91.19 93 SER A CA 1
ATOM 738 C C . SER A 1 93 ? -0.736 5.751 14.373 1.00 91.19 93 SER A C 1
ATOM 740 O O . SER A 1 93 ? -1.100 6.379 13.372 1.00 91.19 93 SER A O 1
ATOM 742 N N . PRO A 1 94 ? -0.697 6.336 15.585 1.00 90.19 94 PRO A N 1
ATOM 743 C CA . PRO A 1 94 ? -0.863 7.778 15.776 1.00 90.19 94 PRO A CA 1
ATOM 744 C C . PRO A 1 94 ? 0.277 8.623 15.182 1.00 90.19 94 PRO A C 1
ATOM 746 O O . PRO A 1 94 ? 0.189 9.846 15.213 1.00 90.19 94 PRO A O 1
ATOM 749 N N . PHE A 1 95 ? 1.343 7.997 14.664 1.00 92.88 95 PHE A N 1
ATOM 750 C CA . PHE A 1 95 ? 2.552 8.658 14.171 1.00 92.88 95 PHE A CA 1
ATOM 751 C C . PHE A 1 95 ? 2.763 8.340 12.677 1.00 92.88 95 PHE A C 1
ATOM 753 O O . PHE A 1 95 ? 3.509 7.413 12.349 1.00 92.88 95 PHE A O 1
ATOM 760 N N . PRO A 1 96 ? 2.127 9.089 11.752 1.00 90.94 96 PRO A N 1
ATOM 761 C CA . PRO A 1 96 ? 2.175 8.802 10.316 1.00 90.94 96 PRO A CA 1
ATOM 762 C C . PRO A 1 96 ? 3.592 8.688 9.747 1.00 90.94 96 PRO A C 1
ATOM 764 O O . PRO A 1 96 ? 3.844 7.813 8.926 1.00 90.94 96 PRO A O 1
ATOM 767 N N . ASP A 1 97 ? 4.536 9.505 10.220 1.00 94.06 97 ASP A N 1
ATOM 768 C CA . ASP A 1 97 ? 5.924 9.485 9.736 1.00 94.06 97 ASP A CA 1
ATOM 769 C C . ASP A 1 97 ? 6.618 8.146 10.010 1.00 94.06 97 ASP A C 1
ATOM 771 O O . ASP A 1 97 ? 7.384 7.646 9.185 1.00 94.06 97 ASP A O 1
ATOM 775 N N . ARG A 1 98 ? 6.306 7.514 11.150 1.00 93.69 98 ARG A N 1
ATOM 776 C CA . ARG A 1 98 ? 6.818 6.182 11.490 1.00 93.69 98 ARG A CA 1
ATOM 777 C C . ARG A 1 98 ? 6.277 5.131 10.526 1.00 93.69 98 ARG A C 1
ATOM 779 O O . ARG A 1 98 ? 7.037 4.275 10.072 1.00 93.69 98 ARG A O 1
ATOM 786 N N . ASP A 1 99 ? 4.983 5.194 10.227 1.00 95.19 99 ASP A N 1
ATOM 787 C CA . ASP A 1 99 ? 4.328 4.257 9.315 1.00 95.19 99 ASP A CA 1
ATOM 788 C C . ASP A 1 99 ? 4.877 4.424 7.892 1.00 95.19 99 ASP A C 1
ATOM 790 O O . ASP A 1 99 ? 5.241 3.437 7.254 1.00 95.19 99 ASP A O 1
ATOM 794 N N . VAL A 1 100 ? 5.028 5.669 7.428 1.00 96.56 100 VAL A N 1
ATOM 795 C CA . VAL A 1 100 ? 5.631 6.004 6.130 1.00 96.56 100 VAL A CA 1
ATOM 796 C C . VAL A 1 100 ? 7.064 5.487 6.046 1.00 96.56 100 VAL A C 1
ATOM 798 O O . VAL A 1 100 ? 7.401 4.782 5.095 1.00 96.56 100 VAL A O 1
ATOM 801 N N . HIS A 1 101 ? 7.895 5.750 7.058 1.00 95.44 101 HIS A N 1
ATOM 802 C CA . HIS A 1 101 ? 9.272 5.259 7.099 1.00 95.44 101 HIS A CA 1
ATOM 803 C C . HIS A 1 101 ? 9.337 3.725 7.041 1.00 95.44 101 HIS A C 1
ATOM 805 O O . HIS A 1 101 ? 10.155 3.146 6.320 1.00 95.44 101 HIS A O 1
ATOM 811 N N . TYR A 1 102 ? 8.451 3.049 7.771 1.00 94.94 102 TYR A N 1
ATOM 812 C CA . TYR A 1 102 ? 8.339 1.595 7.754 1.00 94.94 102 TYR A CA 1
ATOM 813 C C . TYR A 1 102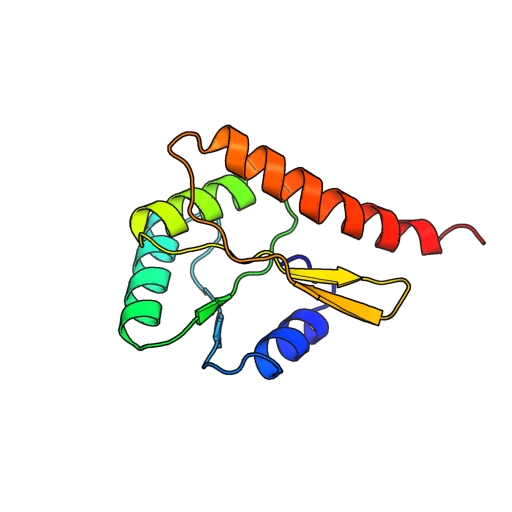 ? 7.922 1.057 6.373 1.00 94.94 102 TYR A C 1
ATOM 815 O O . TYR A 1 102 ? 8.575 0.154 5.841 1.00 94.94 102 TYR A O 1
ATOM 823 N N . MET A 1 103 ? 6.889 1.638 5.756 1.00 96.69 103 MET A N 1
ATOM 824 C CA . MET A 1 103 ? 6.430 1.273 4.411 1.00 96.69 103 MET A CA 1
ATOM 825 C C . MET A 1 103 ? 7.519 1.509 3.359 1.00 96.69 103 MET A C 1
ATOM 827 O O . MET A 1 103 ? 7.750 0.649 2.508 1.00 96.69 103 MET A O 1
ATOM 831 N N . HIS A 1 104 ? 8.227 2.636 3.445 1.00 96.19 104 HIS A N 1
ATOM 832 C CA . HIS A 1 104 ? 9.340 2.963 2.560 1.00 96.19 104 HIS A CA 1
ATOM 833 C C . HIS A 1 104 ? 10.450 1.914 2.666 1.00 96.19 104 HIS A C 1
ATOM 835 O O . HIS A 1 104 ? 10.880 1.360 1.656 1.00 96.19 104 HIS A O 1
ATOM 841 N N . ARG A 1 105 ? 10.876 1.563 3.889 1.00 94.69 105 ARG A N 1
ATOM 842 C CA . ARG A 1 105 ? 11.868 0.498 4.116 1.00 94.69 105 ARG A CA 1
ATOM 843 C C . ARG A 1 105 ? 11.438 -0.839 3.521 1.00 94.69 105 ARG A C 1
ATOM 845 O O . ARG A 1 105 ? 12.271 -1.528 2.934 1.00 94.69 105 ARG A O 1
ATOM 852 N N . TYR A 1 106 ? 10.164 -1.195 3.675 1.00 95.19 106 TYR A N 1
ATOM 853 C CA . TYR A 1 106 ? 9.615 -2.419 3.104 1.00 95.19 106 TYR A CA 1
ATOM 854 C C . TYR A 1 106 ? 9.751 -2.425 1.576 1.00 95.19 106 TYR A C 1
ATOM 856 O O . TYR A 1 106 ? 10.314 -3.365 1.025 1.00 95.19 106 TYR A O 1
ATOM 864 N N . PHE A 1 107 ? 9.305 -1.373 0.881 1.00 94.50 107 PHE A N 1
ATOM 865 C CA . PHE A 1 107 ? 9.364 -1.325 -0.585 1.00 94.50 107 PHE A CA 1
ATOM 866 C C . PHE A 1 107 ? 10.784 -1.133 -1.136 1.00 94.50 107 PHE A C 1
ATOM 868 O O . PHE A 1 107 ? 11.111 -1.711 -2.172 1.00 94.50 107 PHE A O 1
ATOM 875 N N . ALA A 1 108 ? 11.658 -0.416 -0.424 1.00 91.12 108 ALA A N 1
ATOM 876 C CA . ALA A 1 108 ? 13.052 -0.207 -0.817 1.00 91.12 108 ALA A CA 1
ATOM 877 C C . ALA A 1 108 ? 13.836 -1.523 -0.955 1.00 91.12 108 ALA A C 1
ATOM 879 O O . ALA A 1 108 ? 14.708 -1.631 -1.818 1.00 91.12 108 ALA A O 1
ATOM 880 N N . TYR A 1 109 ? 13.519 -2.534 -0.139 1.00 89.06 109 TYR A N 1
ATOM 881 C CA . TYR A 1 109 ? 14.089 -3.875 -0.283 1.00 89.06 109 TYR A CA 1
ATOM 882 C C . TYR A 1 109 ? 13.797 -4.459 -1.675 1.00 89.06 109 TYR A C 1
ATOM 884 O O . TYR A 1 109 ? 14.723 -4.857 -2.379 1.00 89.06 109 TYR A O 1
ATOM 892 N N . PHE A 1 110 ? 12.532 -4.425 -2.102 1.00 89.56 110 PHE A N 1
ATOM 893 C CA . PHE A 1 110 ? 12.092 -4.997 -3.379 1.00 89.56 110 PHE A CA 1
ATOM 894 C C . PHE A 1 110 ? 12.521 -4.161 -4.592 1.00 89.56 110 PHE A C 1
ATOM 896 O O . PHE A 1 110 ? 12.803 -4.708 -5.661 1.00 89.56 110 PHE A O 1
ATOM 903 N N . ALA A 1 111 ? 12.622 -2.840 -4.430 1.00 86.50 111 ALA A N 1
ATOM 904 C CA . ALA A 1 111 ? 13.153 -1.949 -5.456 1.00 86.50 111 ALA A CA 1
ATOM 905 C C . ALA A 1 111 ? 14.629 -2.260 -5.768 1.00 86.50 111 ALA A C 1
ATOM 907 O O . ALA A 1 111 ? 15.004 -2.399 -6.932 1.00 86.50 111 ALA A O 1
ATOM 908 N N . LYS A 1 112 ? 15.462 -2.457 -4.734 1.00 84.38 112 LYS A N 1
ATOM 909 C CA . LYS A 1 112 ? 16.881 -2.823 -4.898 1.00 84.38 112 LYS A CA 1
ATOM 910 C C . LYS A 1 112 ? 17.051 -4.175 -5.588 1.00 84.38 112 LYS A C 1
ATOM 912 O O . LYS A 1 112 ? 17.847 -4.296 -6.518 1.00 84.38 112 LYS A O 1
ATOM 917 N N . THR A 1 113 ? 16.281 -5.183 -5.178 1.00 77.94 113 THR A N 1
ATOM 918 C CA . THR A 1 113 ? 16.356 -6.523 -5.783 1.00 77.94 113 THR A CA 1
ATOM 919 C C . THR A 1 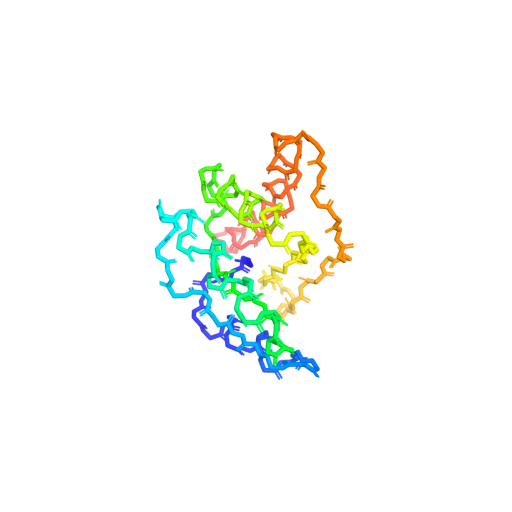113 ? 15.915 -6.537 -7.245 1.00 77.94 113 THR A C 1
ATOM 921 O O . THR A 1 113 ? 16.430 -7.341 -8.016 1.00 77.94 113 THR A O 1
ATOM 924 N N . ALA A 1 114 ? 15.017 -5.634 -7.650 1.00 74.25 114 ALA A N 1
ATOM 925 C CA . ALA A 1 114 ? 14.636 -5.477 -9.052 1.00 74.25 114 ALA A CA 1
ATOM 926 C C . ALA A 1 114 ? 15.767 -4.865 -9.905 1.00 74.25 114 ALA A C 1
ATOM 928 O O . ALA A 1 114 ? 15.966 -5.291 -11.038 1.00 74.25 114 ALA A O 1
ATOM 929 N N . GLY A 1 115 ? 16.536 -3.913 -9.360 1.00 62.69 115 GLY A N 1
ATOM 930 C CA . GLY A 1 115 ? 17.647 -3.254 -10.064 1.00 62.69 115 GLY A CA 1
ATOM 931 C C . GLY A 1 115 ? 18.953 -4.057 -10.128 1.00 62.69 115 GLY A C 1
ATOM 932 O O . GLY A 1 115 ? 19.790 -3.799 -10.986 1.00 62.69 115 GLY A O 1
ATOM 933 N N . THR A 1 116 ? 19.133 -5.063 -9.266 1.00 57.22 116 THR A N 1
ATOM 934 C CA . THR A 1 116 ? 20.382 -5.858 -9.210 1.00 57.22 116 THR A CA 1
ATOM 935 C C . THR A 1 116 ? 20.522 -6.832 -10.400 1.00 57.22 116 THR A C 1
ATOM 937 O O . THR A 1 116 ? 21.574 -7.428 -10.589 1.00 57.22 116 THR A O 1
ATOM 940 N N . GLN A 1 117 ? 19.499 -6.974 -11.255 1.00 49.56 117 GLN A N 1
ATOM 941 C CA . GLN A 1 117 ? 19.553 -7.806 -12.473 1.00 49.56 117 GLN A CA 1
ATOM 942 C C . GLN A 1 117 ? 20.298 -7.154 -13.659 1.00 49.56 117 GLN A C 1
ATOM 944 O O . GLN A 1 117 ? 20.336 -7.741 -14.734 1.00 49.56 117 GLN A O 1
ATOM 949 N N . GLY A 1 118 ? 20.878 -5.958 -13.490 1.00 42.28 118 GLY A N 1
ATOM 950 C CA . GLY A 1 118 ? 21.603 -5.240 -14.551 1.00 42.28 118 GLY A CA 1
ATOM 951 C C . GLY A 1 118 ? 23.123 -5.449 -14.593 1.00 42.28 118 GLY A C 1
ATOM 952 O O . GLY A 1 118 ? 23.773 -4.904 -15.477 1.00 42.28 118 GLY A O 1
ATOM 953 N N . THR A 1 119 ? 23.704 -6.196 -13.652 1.00 37.34 119 THR A N 1
ATOM 954 C CA . THR A 1 119 ? 25.156 -6.439 -13.587 1.00 37.34 119 THR A CA 1
ATOM 955 C C . THR A 1 119 ? 25.421 -7.917 -13.319 1.00 37.34 119 THR A C 1
ATOM 957 O O . THR A 1 119 ? 25.560 -8.340 -12.169 1.00 37.34 119 THR A O 1
ATOM 960 N N . SER A 1 120 ? 25.415 -8.730 -14.370 1.00 33.41 120 SER A N 1
ATOM 961 C CA . SER A 1 120 ? 25.909 -10.114 -14.386 1.00 33.41 120 SER A CA 1
ATOM 962 C C . SER A 1 120 ? 26.359 -10.444 -15.796 1.00 33.41 120 SER A C 1
ATOM 964 O O . SER A 1 120 ? 25.559 -10.161 -16.714 1.00 33.41 120 SER A O 1
#

Radius of gyration: 14.24 Å; chains: 1; bounding box: 45×29×31 Å

=== Feature glossary ===
A reading guide for the features in this record.

Start from the sequence.

  · Sequence gives the chain of amino acids in standard one-letter code (A=alanine, C=cysteine, …, Y=tyrosine), read N→C. It is the only feature that is directly encoded by the gene; all structural features are derived from the folded form of this sequence.

Fold it, and you get atomic coordinates and the backbone conformation that goes with them.

  · Structure coordinates are given as an mmCIF _atom_site loop: one row per atom with element, residue name, chain id, sequence number, and x/y/z position in Å. Only the four main-chain atoms per residue are included here; side chains are omitted to keep the record compact.

  · Backbone dihedral angles. Every residue except chain termini has a φ (preceding-C → N → Cα → C) and a ψ (N → Cα → C → next-N). They are reported in degrees following the IUPAC sign convention. Secondary structure is essentially a statement about which (φ, ψ) basin each residue occupies.

  · Eight-state secondary structure (DSSP): H is the canonical α-helix, G the tighter 3₁₀-helix, I the wider π-helix; E/B are β-structure, T and S are turns and bends, and '-' is everything else. DSSP derives these from the pattern of main-chain N–H···O=C hydrogen bonds, not from the sequence.

  · SS3 is a coarse helix/strand/coil call (letters a/b/c) made by the P-SEA algorithm from inter-Cα distances and dihedrals. It is less detailed than DSSP but needs only Cα positions.

Summarize the fold with a handful of shape descriptors and a per-residue structural alphabet.

  · Radius of gyration (Rg) is the root-mean-square distance of Cα atoms from their centroid — a single number for overall size and compactness. A globular domain of N residues has Rg ≈ 2.2·N^0.38 Å; an extended or disordered chain has a much larger Rg. The Cα contact count is the number of residue pairs whose Cα atoms are within 8 Å and are more than four positions apart in sequence — a standard proxy for tertiary packing density. The bounding box is the smallest axis-aligned box enclosing all Cα atoms.

  · 3Di is Foldseek's structural alphabet. Each residue is assigned one of twenty discrete states based on how its Cα sits relative to its spatial (not sequential) neighbors. Aligning 3Di strings finds structural homologs roughly as well as full 3D superposition, but orders of magnitude faster.

  · Solvent-accessible surface area (SASA) is the area in Å² traced out by the centre of a 1.4 Å probe sphere (a water molecule) rolled over the protein's van der Waals surface (Shrake–Rupley / Lee–Richards construction). Buried residues have near-zero SASA; fully exposed residues can exceed 200 Å². The total SASA scales roughly with the number of surface residues.

Ask how reliable the model is.

  · For AlphaFold models, the B-factor field carries pLDDT — the model's own estimate of local accuracy on a 0–100 scale. Regions with pLDDT<50 should be treated as essentially unmodeled; they often correspond to intrinsically disordered segments.

  · For experimental (PDB) structures, the B-factor (temperature factor) quantifies the positional spread of each atom in the crystal — a combination of thermal vibration and static disorder — in units of Å². High B-factors mark flexible loops or poorly resolved regions; low B-factors mark the rigid, well-ordered core.

  · Predicted Aligned Error (PAE) is an AlphaFold confidence matrix: entry (i, j) is the expected error in the position of residue j, in ångströms, when the prediction is superimposed on the true structure at residue i. Low PAE within a block of residues means that block is internally rigid and well-predicted; high PAE between two blocks means their relative placement is uncertain even if each block individually is confident.

Place it in context: what it resembles, what it is annotated as, and how it looks.

  · Structural nearest neighbors (via Foldseek easy-search vs the PDB). Reported per hit: target PDB id, E-value, and alignment TM-score. A TM-score above ~0.5 is the conventional threshold for 'same fold'.

  · Functional annotations link the protein to curated databases. InterPro entries identify conserved domains and families by matching the sequence against member-database signatures (Pfam, PROSITE, CDD, …). Gene Ontology (GO) terms describe molecular function, biological process, and cellular component in a controlled vocabulary. CATH places the structure in a hierarchical fold classification (Class/Architecture/Topology/Homologous-superfamily). The organism is the source species.

  · The contact map is a binary N×N matrix image: pixel (i, j) is dark where Cα_i and Cα_j are within 8 Å and |i−j|>4. Because the |i−j|>4 filter removes local helical contacts, off-diagonal stripes parallel to the main diagonal indicate parallel β-sheets; stripes perpendicular to it indicate antiparallel β-sheets. The Ramachandran plot scatters every residue's (φ, ψ) pair against the sterically allowed regions. The PAE heatmap renders the predicted-aligned-error matrix.

  · Six rendered views show the 3D structure from the faces of a cube — i.e. along ±x, ±y, ±z. Rendering representation is drawn randomly per protein from cartoon (secondary-structure ribbons), sticks (backbone bonds), or molecular surface; coloring is either N→C rainbow (blue at the N-terminus through red at the C-terminus) or one color per chain.